Protein AF-A0A558RAF8-F1 (afdb_monomer_lite)

Radius of gyration: 22.04 Å; chains: 1; bounding box: 31×46×66 Å

Structure (mmCIF, N/CA/C/O backbone):
data_AF-A0A558RAF8-F1
#
_entry.id   AF-A0A558RAF8-F1
#
loop_
_atom_site.group_PDB
_atom_site.id
_atom_site.type_symbol
_atom_site.label_atom_id
_atom_site.label_alt_id
_atom_site.label_comp_id
_atom_site.label_asym_id
_atom_site.label_entity_id
_atom_site.label_seq_id
_atom_site.pdbx_PDB_ins_code
_atom_site.Cartn_x
_atom_site.Cartn_y
_atom_site.Cartn_z
_atom_site.occupancy
_atom_site.B_iso_or_equiv
_atom_site.auth_seq_id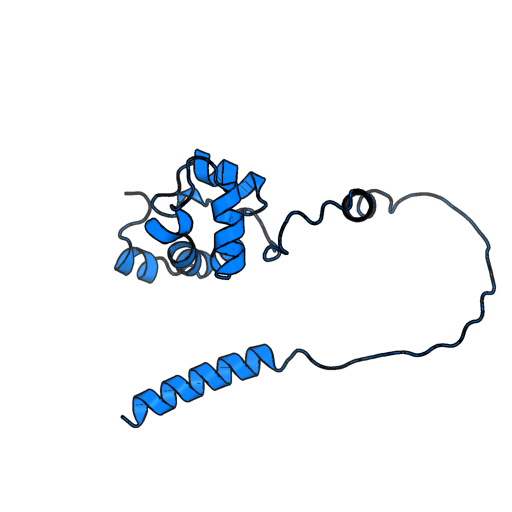
_atom_site.auth_comp_id
_atom_site.auth_asym_id
_atom_site.auth_atom_id
_atom_site.pdbx_PDB_model_num
ATOM 1 N N . MET A 1 1 ? -2.723 -32.575 18.138 1.00 54.88 1 MET A N 1
ATOM 2 C CA . MET A 1 1 ? -2.069 -32.750 16.819 1.00 54.88 1 MET A CA 1
ATOM 3 C C . MET A 1 1 ? -3.058 -33.029 15.685 1.00 54.88 1 MET A C 1
ATOM 5 O O . MET A 1 1 ? -2.920 -32.388 14.656 1.00 54.88 1 MET A O 1
ATOM 9 N N . LEU A 1 2 ? -4.084 -33.879 15.856 1.00 47.69 2 LEU A N 1
ATOM 10 C CA . LEU A 1 2 ? -5.055 -34.212 14.790 1.00 47.69 2 LEU A CA 1
ATOM 11 C C . LEU A 1 2 ? -5.873 -33.005 14.250 1.00 47.69 2 LEU A C 1
ATOM 13 O O . LEU A 1 2 ? -6.120 -32.919 13.053 1.00 47.69 2 LEU A O 1
ATOM 17 N N . LEU A 1 3 ? -6.228 -32.035 15.109 1.00 46.44 3 LEU A N 1
ATOM 18 C CA . LEU A 1 3 ? -6.992 -30.824 14.740 1.00 46.44 3 LEU A CA 1
ATOM 19 C C . LEU A 1 3 ? -6.201 -29.856 13.834 1.00 46.44 3 LEU A C 1
ATOM 21 O O . LEU A 1 3 ? -6.763 -29.258 12.923 1.00 46.44 3 LEU A O 1
ATOM 25 N N . ILE A 1 4 ? -4.890 -29.724 14.065 1.00 56.44 4 ILE A N 1
ATOM 26 C CA . ILE A 1 4 ? -4.015 -28.811 13.309 1.00 56.44 4 ILE A CA 1
ATOM 27 C C . ILE A 1 4 ? -3.824 -29.339 11.885 1.00 56.44 4 ILE A C 1
ATOM 29 O O . ILE A 1 4 ? -3.918 -28.567 10.938 1.00 56.44 4 ILE A O 1
ATOM 33 N N . VAL A 1 5 ? -3.668 -30.660 11.732 1.00 59.06 5 VAL A N 1
ATOM 34 C CA . VAL A 1 5 ? -3.577 -31.313 10.418 1.00 59.06 5 VAL A CA 1
ATOM 35 C C . VAL A 1 5 ? -4.871 -31.121 9.623 1.00 59.06 5 VAL A C 1
ATOM 37 O O . VAL A 1 5 ? -4.808 -30.840 8.431 1.00 59.06 5 VAL A O 1
ATOM 40 N N . PHE A 1 6 ? -6.038 -31.190 10.275 1.00 56.28 6 PHE A N 1
ATOM 41 C CA . PHE A 1 6 ? -7.332 -30.978 9.620 1.00 56.28 6 PHE A CA 1
ATOM 42 C C . PHE A 1 6 ? -7.514 -29.531 9.144 1.00 56.28 6 PHE A C 1
ATOM 44 O O . PHE A 1 6 ? -7.927 -29.311 8.012 1.00 56.28 6 PHE A O 1
ATOM 51 N N . ILE A 1 7 ? -7.131 -28.542 9.959 1.00 64.88 7 ILE A N 1
ATOM 52 C CA . ILE A 1 7 ? -7.184 -27.122 9.575 1.00 64.88 7 ILE A CA 1
ATOM 53 C C . ILE A 1 7 ? -6.235 -26.847 8.406 1.00 64.88 7 ILE A C 1
ATOM 55 O O . ILE A 1 7 ? -6.633 -26.202 7.439 1.00 64.88 7 ILE A O 1
ATOM 59 N N . THR A 1 8 ? -5.017 -27.396 8.429 1.00 68.06 8 THR A N 1
ATOM 60 C CA . THR A 1 8 ? -4.093 -27.269 7.292 1.00 68.06 8 THR A CA 1
ATOM 61 C C . THR A 1 8 ? -4.623 -27.958 6.036 1.00 68.06 8 THR A C 1
ATOM 63 O O . THR A 1 8 ? -4.449 -27.429 4.944 1.00 68.06 8 THR A O 1
ATOM 66 N N . LEU A 1 9 ? -5.327 -29.088 6.175 1.00 62.28 9 LEU A N 1
ATOM 67 C CA . LEU A 1 9 ? -5.937 -29.800 5.050 1.00 62.28 9 LEU A CA 1
ATOM 68 C C . LEU A 1 9 ? -7.120 -29.030 4.460 1.00 62.28 9 LEU A C 1
ATOM 70 O O . LEU A 1 9 ? -7.247 -28.968 3.245 1.00 62.28 9 LEU A O 1
ATOM 74 N N . VAL A 1 10 ? -7.955 -28.409 5.295 1.00 67.06 10 VAL A N 1
ATOM 75 C CA . VAL A 1 10 ? -9.104 -27.602 4.851 1.00 67.06 10 VAL A CA 1
ATOM 76 C C . VAL A 1 10 ? -8.636 -26.313 4.176 1.00 67.06 10 VAL A C 1
ATOM 78 O O . VAL A 1 10 ? -9.168 -25.948 3.132 1.00 67.06 10 VAL A O 1
ATOM 81 N N . VAL A 1 11 ? -7.600 -25.660 4.711 1.00 64.00 11 VAL A N 1
ATOM 82 C CA . VAL A 1 11 ? -6.997 -24.468 4.095 1.00 64.00 11 VAL A CA 1
ATOM 83 C C . VAL A 1 11 ? -6.301 -24.826 2.780 1.00 64.00 11 VAL A C 1
ATOM 85 O O . VAL A 1 11 ? -6.508 -24.138 1.786 1.00 64.00 11 VAL A O 1
ATOM 88 N N . ALA A 1 12 ? -5.559 -25.936 2.723 1.00 60.81 12 ALA A N 1
ATOM 89 C CA . ALA A 1 12 ? -4.941 -26.417 1.488 1.00 60.81 12 ALA A CA 1
ATOM 90 C C . ALA A 1 12 ? -5.980 -26.874 0.450 1.00 60.81 12 ALA A C 1
ATOM 92 O O . ALA A 1 12 ? -5.798 -26.629 -0.738 1.00 60.81 12 ALA A O 1
ATOM 93 N N . ALA A 1 13 ? -7.089 -27.485 0.878 1.00 58.09 13 ALA A N 1
ATOM 94 C CA . ALA A 1 13 ? -8.188 -27.886 0.003 1.00 58.09 13 ALA A CA 1
ATOM 95 C C . ALA A 1 13 ? -8.975 -26.679 -0.526 1.00 58.09 13 ALA A C 1
ATOM 97 O O . ALA A 1 13 ? -9.344 -26.681 -1.695 1.00 58.09 13 ALA A O 1
ATOM 98 N N . ALA A 1 14 ? -9.179 -25.630 0.278 1.00 57.00 14 ALA A N 1
ATOM 99 C CA . ALA A 1 14 ? -9.757 -24.364 -0.176 1.00 57.00 14 ALA A CA 1
ATOM 100 C C . ALA A 1 14 ? -8.816 -23.629 -1.146 1.00 57.00 14 ALA A C 1
ATOM 102 O O . ALA A 1 14 ? -9.267 -23.104 -2.162 1.00 57.00 14 ALA A O 1
ATOM 103 N N . PHE A 1 15 ? -7.506 -23.665 -0.886 1.00 64.81 15 PHE A N 1
ATOM 104 C CA . PHE A 1 15 ? -6.477 -23.113 -1.769 1.00 64.81 15 PHE A CA 1
ATOM 105 C C . PHE A 1 15 ? -6.416 -23.873 -3.106 1.00 64.81 15 PHE A C 1
ATOM 107 O O . PHE A 1 15 ? -6.434 -23.257 -4.167 1.00 64.81 15 PHE A O 1
ATOM 114 N N . LEU A 1 16 ? -6.471 -25.210 -3.080 1.00 66.88 16 LEU A N 1
ATOM 115 C CA . LEU A 1 16 ? -6.558 -26.055 -4.277 1.00 66.88 16 LEU A CA 1
ATOM 116 C C . LEU A 1 16 ? -7.898 -25.922 -5.010 1.00 66.88 16 LEU A C 1
ATOM 118 O O . LEU A 1 16 ? -7.918 -25.999 -6.231 1.00 66.88 16 LEU A O 1
ATOM 122 N N . PHE A 1 17 ? -9.016 -25.718 -4.312 1.00 67.44 17 PHE A N 1
ATOM 123 C CA . PHE A 1 17 ? -10.336 -25.562 -4.934 1.00 67.44 17 PHE A CA 1
ATOM 124 C C . PHE A 1 17 ? -10.495 -24.197 -5.619 1.00 67.44 17 PHE A C 1
ATOM 126 O O . PHE A 1 17 ? -11.136 -24.111 -6.664 1.00 67.44 17 PHE A O 1
ATOM 133 N N . LEU A 1 18 ? -9.855 -23.151 -5.086 1.00 65.81 18 LEU A N 1
ATOM 134 C CA . LEU A 1 18 ? -9.798 -21.833 -5.722 1.00 65.81 18 LEU A CA 1
ATOM 135 C C . LEU A 1 18 ? -8.779 -21.778 -6.878 1.00 65.81 18 LEU A C 1
ATOM 137 O O . LEU A 1 18 ? -9.015 -21.055 -7.842 1.00 65.81 18 LEU A O 1
ATOM 141 N N . PHE A 1 19 ? -7.712 -22.589 -6.843 1.00 59.88 19 PHE A N 1
ATOM 142 C CA . PHE A 1 19 ? -6.744 -22.707 -7.947 1.00 59.88 19 PHE A CA 1
ATOM 143 C C . PHE A 1 19 ? -7.150 -23.700 -9.051 1.00 59.88 19 PHE A C 1
ATOM 145 O O . PHE A 1 19 ? -6.790 -23.496 -10.206 1.00 59.88 19 PHE A O 1
ATOM 152 N N . ARG A 1 20 ? -7.937 -24.747 -8.760 1.00 62.50 20 ARG A N 1
ATOM 153 C CA . ARG A 1 20 ? -8.312 -25.785 -9.747 1.00 62.50 20 ARG A CA 1
ATOM 154 C C . ARG A 1 20 ? -9.427 -25.377 -10.725 1.00 62.50 20 ARG A C 1
ATOM 156 O O . ARG A 1 20 ? -9.842 -26.191 -11.542 1.00 62.50 20 ARG A O 1
ATOM 163 N N . ARG A 1 21 ? -9.920 -24.133 -10.684 1.00 56.38 21 ARG A N 1
ATOM 164 C CA . ARG A 1 21 ? -10.889 -23.621 -11.677 1.00 56.38 21 ARG A CA 1
ATOM 165 C C . ARG A 1 21 ? -10.240 -22.894 -12.861 1.00 56.38 21 ARG A C 1
ATOM 167 O O . ARG A 1 21 ? -10.939 -22.271 -13.653 1.00 56.38 21 ARG A O 1
ATOM 174 N N . ARG A 1 22 ? -8.924 -22.976 -13.026 1.00 62.31 22 ARG A N 1
ATOM 175 C CA . ARG A 1 22 ? -8.292 -22.677 -14.311 1.00 62.31 22 ARG A CA 1
ATOM 176 C C . ARG A 1 22 ? -7.732 -23.977 -14.835 1.00 62.31 22 ARG A C 1
ATOM 178 O O . ARG A 1 22 ? -6.724 -24.413 -14.317 1.00 62.31 22 ARG A O 1
ATOM 185 N N . ASP A 1 23 ? -8.485 -24.611 -15.730 1.00 64.88 23 ASP A N 1
ATOM 186 C CA . ASP A 1 23 ? -7.984 -25.277 -16.935 1.00 64.88 23 ASP A CA 1
ATOM 187 C C . ASP A 1 23 ? -9.179 -25.813 -17.736 1.00 64.88 23 ASP A C 1
ATOM 189 O O . ASP A 1 23 ? -9.906 -26.682 -17.257 1.00 64.88 23 ASP A O 1
ATOM 193 N N . THR A 1 24 ? -9.368 -25.277 -18.948 1.00 49.28 24 THR A N 1
ATOM 194 C CA . THR A 1 24 ? -9.714 -25.953 -20.223 1.00 49.28 24 THR A CA 1
ATOM 195 C C . THR A 1 24 ? -10.704 -25.191 -21.110 1.00 49.28 24 THR A C 1
ATOM 197 O O . THR A 1 24 ? -11.835 -24.899 -20.729 1.00 49.28 24 THR A O 1
ATOM 200 N N . GLY A 1 25 ? -10.252 -24.967 -22.349 1.00 37.12 25 GLY A N 1
ATOM 201 C CA . GLY A 1 25 ? -11.064 -24.722 -23.542 1.00 37.12 25 GLY A CA 1
ATOM 202 C C . GLY A 1 25 ? -10.651 -23.442 -24.276 1.00 37.12 25 GLY A C 1
ATOM 203 O O . GLY A 1 25 ? -10.782 -22.365 -23.719 1.00 37.12 25 GLY A O 1
ATOM 204 N N . SER A 1 26 ? -10.144 -23.438 -25.505 1.00 40.75 26 SER A N 1
ATOM 205 C CA . SER A 1 26 ? -9.825 -24.511 -26.444 1.00 40.75 26 SER A CA 1
ATOM 206 C C . SER A 1 26 ? -8.817 -23.952 -27.445 1.00 40.75 26 SER A C 1
ATOM 208 O O . SER A 1 26 ? -9.032 -22.882 -28.012 1.00 40.75 26 SER A O 1
ATOM 210 N N . THR A 1 27 ? -7.759 -24.705 -27.729 1.00 51.69 27 THR A N 1
ATOM 211 C CA . THR A 1 27 ? -7.091 -24.627 -29.028 1.00 51.69 27 THR A CA 1
ATOM 212 C C . THR A 1 27 ? -8.151 -24.887 -30.096 1.00 51.69 27 THR A C 1
ATOM 214 O O . THR A 1 27 ? -8.760 -25.954 -30.108 1.00 51.69 27 THR A O 1
ATOM 217 N N . THR A 1 28 ? -8.404 -23.915 -30.966 1.00 46.78 28 THR A N 1
ATOM 218 C CA . THR A 1 28 ? -9.041 -24.180 -32.257 1.00 46.78 28 THR A CA 1
ATOM 219 C C . THR A 1 28 ? -7.989 -23.938 -33.318 1.00 46.78 28 THR A C 1
ATOM 221 O O . THR A 1 28 ? -7.659 -22.808 -33.660 1.00 46.78 28 THR A O 1
ATOM 224 N N . ASP A 1 29 ? -7.424 -25.047 -33.782 1.00 48.66 29 ASP A N 1
ATOM 225 C CA . ASP A 1 29 ? -6.903 -25.158 -35.133 1.00 48.66 29 ASP A CA 1
ATOM 226 C C . ASP A 1 29 ? -8.020 -24.716 -36.090 1.00 48.66 29 ASP A C 1
ATOM 228 O O . ASP A 1 29 ? -9.121 -25.273 -36.065 1.00 48.66 29 ASP A O 1
ATOM 232 N N . THR A 1 30 ? -7.783 -23.707 -36.922 1.00 53.69 30 THR A N 1
ATOM 233 C CA . THR A 1 30 ? -8.543 -23.522 -38.162 1.00 53.69 30 THR A CA 1
ATOM 234 C C . THR A 1 30 ? -7.602 -22.964 -39.223 1.00 53.69 30 THR A C 1
ATOM 236 O O . THR A 1 30 ? -7.235 -21.793 -39.237 1.00 53.69 30 THR A O 1
ATOM 239 N N . THR A 1 31 ? -7.184 -23.895 -40.077 1.00 57.88 31 THR A N 1
ATOM 240 C CA . THR A 1 31 ? -6.712 -23.781 -41.460 1.00 57.88 31 THR A CA 1
ATOM 241 C C . THR A 1 31 ? -7.210 -22.523 -42.198 1.00 57.88 31 THR A C 1
ATOM 243 O O . THR A 1 31 ? -8.363 -22.129 -42.025 1.00 57.88 31 THR A O 1
ATOM 246 N N . PRO A 1 32 ? -6.368 -21.899 -43.046 1.00 62.69 32 PRO A N 1
ATOM 247 C CA . PRO A 1 32 ? -6.630 -20.579 -43.600 1.00 62.69 32 PRO A CA 1
ATOM 248 C C . PRO A 1 32 ? -7.699 -20.636 -44.687 1.00 62.69 32 PRO A C 1
ATOM 250 O O . PRO A 1 32 ? -7.667 -21.524 -45.534 1.00 62.69 32 PRO A O 1
ATOM 253 N N . LEU A 1 33 ? -8.560 -19.621 -44.737 1.00 43.03 33 LEU A N 1
ATOM 254 C CA . LEU A 1 33 ? -9.062 -19.090 -45.999 1.00 43.03 33 LEU A CA 1
ATOM 255 C C . LEU A 1 33 ? -9.442 -17.622 -45.790 1.00 43.03 33 LEU A C 1
ATOM 257 O O . LEU A 1 33 ? -10.408 -17.299 -45.104 1.00 43.03 33 LEU A O 1
ATOM 261 N N . GLY A 1 34 ? -8.620 -16.737 -46.349 1.00 46.88 34 GLY A N 1
ATOM 262 C CA . GLY A 1 34 ? -8.984 -15.347 -46.555 1.00 46.88 34 GLY A CA 1
ATOM 263 C C . GLY A 1 34 ? -9.887 -15.240 -47.778 1.00 46.88 34 GLY A C 1
ATOM 264 O O . GLY A 1 34 ? -9.478 -15.589 -48.882 1.00 46.88 34 GLY A O 1
ATOM 265 N N . SER A 1 35 ? -11.103 -14.771 -47.544 1.00 52.81 35 SER A N 1
ATOM 266 C CA . SER A 1 35 ? -12.038 -14.114 -48.461 1.00 52.81 35 SER A CA 1
ATOM 267 C C . SER A 1 35 ? -13.066 -13.503 -47.484 1.00 52.81 35 SER A C 1
ATOM 269 O O . SER A 1 35 ? -13.512 -14.183 -46.568 1.00 52.81 35 SER A O 1
ATOM 271 N N . ASP A 1 36 ? -13.361 -12.212 -47.423 1.00 40.69 36 ASP A N 1
ATOM 272 C CA . ASP A 1 36 ? -13.290 -11.153 -48.408 1.00 40.69 36 ASP A CA 1
ATOM 273 C C . ASP A 1 36 ? -13.098 -9.818 -47.675 1.00 40.69 36 ASP A C 1
ATOM 275 O O . ASP A 1 36 ? -13.620 -9.596 -46.581 1.00 40.69 36 ASP A O 1
ATOM 279 N N . ALA A 1 37 ? -12.313 -8.934 -48.282 1.00 54.34 37 ALA A N 1
ATOM 280 C CA . ALA A 1 37 ? -12.236 -7.536 -47.909 1.00 54.34 37 ALA A CA 1
ATOM 281 C C . ALA A 1 37 ? -13.352 -6.780 -48.630 1.00 54.34 37 ALA A C 1
ATOM 283 O O . ALA A 1 37 ? -13.391 -6.830 -49.851 1.00 54.34 37 ALA A O 1
ATOM 284 N N . GLU A 1 38 ? -14.201 -6.084 -47.874 1.00 40.59 38 GLU A N 1
ATOM 285 C CA . GLU A 1 38 ? -15.064 -4.947 -48.250 1.00 40.59 38 GLU A CA 1
ATOM 286 C C . GLU A 1 38 ? -15.911 -4.661 -46.992 1.00 40.59 38 GLU A C 1
ATOM 288 O O . GLU A 1 38 ? -16.526 -5.567 -46.451 1.00 40.59 38 GLU A O 1
ATOM 293 N N . GLY A 1 39 ? -15.960 -3.500 -46.345 1.00 41.38 39 GLY A N 1
ATOM 294 C CA . GLY A 1 39 ? -15.776 -2.116 -46.749 1.00 41.38 39 GLY A CA 1
ATOM 295 C C . GLY A 1 39 ? -16.924 -1.324 -46.097 1.00 41.38 39 GLY A C 1
ATOM 296 O O . GLY A 1 39 ? -18.058 -1.783 -46.136 1.00 41.38 39 GLY A O 1
ATOM 297 N N . HIS A 1 40 ? -16.625 -0.126 -45.567 1.00 36.84 40 HIS A N 1
ATOM 298 C CA . HIS A 1 40 ? -17.539 0.866 -44.944 1.00 36.84 40 HIS A CA 1
ATOM 299 C C . HIS A 1 40 ? -17.787 0.636 -43.439 1.00 36.84 40 HIS A C 1
ATOM 301 O O . HIS A 1 40 ? -18.155 -0.447 -43.022 1.00 36.84 40 HIS A O 1
ATOM 307 N N . GLY A 1 41 ? -17.605 1.588 -42.526 1.00 36.84 41 GLY A N 1
ATOM 308 C CA . GLY A 1 41 ? -17.479 3.038 -42.629 1.00 36.84 41 GLY A CA 1
ATOM 309 C C . GLY A 1 41 ? -18.400 3.665 -41.576 1.00 36.84 41 GLY A C 1
ATOM 310 O O . GLY A 1 41 ? -19.561 3.285 -41.502 1.00 36.84 41 GLY A O 1
ATOM 311 N N . ALA A 1 42 ? -17.876 4.642 -40.829 1.00 38.00 42 ALA A N 1
ATOM 312 C CA . ALA A 1 42 ? -18.577 5.539 -39.897 1.00 38.00 42 ALA A CA 1
ATOM 313 C C . ALA A 1 42 ? -18.959 4.947 -38.518 1.00 38.00 42 ALA A C 1
ATOM 315 O O . ALA A 1 42 ? -19.891 4.171 -38.376 1.00 38.00 42 ALA A O 1
ATOM 316 N N . VAL A 1 43 ? -18.090 5.143 -37.519 1.00 51.16 43 VAL A N 1
ATOM 317 C CA . VAL A 1 43 ? -18.110 6.224 -36.497 1.00 51.16 43 VAL A CA 1
ATOM 318 C C . VAL A 1 43 ? -19.177 5.994 -35.424 1.00 51.16 43 VAL A C 1
ATOM 320 O O . VAL A 1 43 ? -20.334 6.298 -35.643 1.00 51.16 43 VAL A O 1
ATOM 323 N N . ASP A 1 44 ? -18.752 5.408 -34.296 1.00 49.88 44 ASP A N 1
ATOM 324 C CA . ASP A 1 44 ? -19.336 5.610 -32.946 1.00 49.88 44 ASP A CA 1
ATOM 325 C C . ASP A 1 44 ? -18.670 4.734 -31.857 1.00 49.88 44 ASP A C 1
ATOM 327 O O . ASP A 1 44 ? -18.944 4.885 -30.672 1.00 49.88 44 ASP A O 1
ATOM 331 N N . GLY A 1 45 ? -17.719 3.861 -32.214 1.00 48.81 45 GLY A N 1
ATOM 332 C CA . GLY A 1 45 ? -16.970 3.021 -31.259 1.00 48.81 45 GLY A CA 1
ATOM 333 C C . GLY A 1 45 ? -15.560 3.511 -30.899 1.00 48.81 45 GLY A C 1
ATOM 334 O O . GLY A 1 45 ? -14.765 2.744 -30.368 1.00 48.81 45 GLY A O 1
ATOM 335 N N . ALA A 1 46 ? -15.203 4.753 -31.229 1.00 46.62 46 ALA A N 1
ATOM 336 C CA . ALA A 1 46 ? -13.814 5.221 -31.231 1.00 46.62 46 ALA A CA 1
ATOM 337 C C . ALA A 1 46 ? -13.393 5.982 -29.962 1.00 46.62 46 ALA A C 1
ATOM 339 O O . ALA A 1 46 ? -12.530 6.838 -30.050 1.00 46.62 46 ALA A O 1
ATOM 340 N N . ALA A 1 47 ? -13.992 5.715 -28.799 1.00 47.44 47 ALA A N 1
ATOM 341 C CA . ALA A 1 47 ? -13.508 6.275 -27.528 1.00 47.44 47 ALA A CA 1
ATOM 342 C C . ALA A 1 47 ? -12.925 5.194 -26.607 1.00 47.44 47 ALA A C 1
ATOM 344 O O . ALA A 1 47 ? -11.842 5.376 -26.069 1.00 47.44 47 ALA A O 1
ATOM 345 N N . ALA A 1 48 ? -13.581 4.035 -26.495 1.00 48.78 48 ALA A N 1
ATOM 346 C CA . ALA A 1 48 ? -13.123 2.958 -25.613 1.00 48.78 48 ALA A CA 1
ATOM 347 C C . ALA A 1 48 ? -11.945 2.149 -26.188 1.00 48.78 48 ALA A C 1
ATOM 349 O O . ALA A 1 48 ? -11.146 1.610 -25.436 1.00 48.78 48 ALA A O 1
ATOM 350 N N . ALA A 1 49 ? -11.806 2.084 -27.516 1.00 49.72 49 ALA A N 1
ATOM 351 C CA . ALA A 1 49 ? -10.733 1.321 -28.158 1.00 49.72 49 ALA A CA 1
ATOM 352 C C . ALA A 1 49 ? -9.403 2.089 -28.263 1.00 49.72 49 ALA A C 1
ATOM 354 O O . ALA A 1 49 ? -8.391 1.499 -28.628 1.00 49.72 49 ALA A O 1
ATOM 355 N N . ILE A 1 50 ? -9.380 3.400 -27.981 1.00 49.81 50 ILE A N 1
ATOM 356 C CA . ILE A 1 50 ? -8.135 4.174 -28.081 1.00 49.81 50 ILE A CA 1
ATOM 357 C C . ILE A 1 50 ? -7.267 3.992 -26.831 1.00 49.81 50 ILE A C 1
ATOM 359 O O . ILE A 1 50 ? -6.049 3.984 -26.963 1.00 49.81 50 ILE A O 1
ATOM 363 N N . GLU A 1 51 ? -7.855 3.804 -25.643 1.00 50.56 51 GLU A N 1
ATOM 364 C CA . GLU A 1 51 ? -7.064 3.505 -24.436 1.00 50.56 51 GLU A CA 1
ATOM 365 C C . GLU A 1 51 ? -6.334 2.161 -24.567 1.00 50.56 51 GLU A C 1
ATOM 367 O O . GLU A 1 51 ? -5.133 2.101 -24.322 1.00 50.56 51 GLU A O 1
ATOM 372 N N . ASP A 1 52 ? -7.010 1.129 -25.079 1.00 50.97 52 ASP A N 1
ATOM 373 C CA . ASP A 1 52 ? -6.433 -0.214 -25.251 1.00 50.97 52 ASP A CA 1
ATOM 374 C C . ASP A 1 52 ? -5.301 -0.243 -26.303 1.00 50.97 52 ASP A C 1
ATOM 376 O O . ASP A 1 52 ? -4.269 -0.893 -26.141 1.00 50.97 52 ASP A O 1
ATOM 380 N N . VAL A 1 53 ? -5.434 0.545 -27.377 1.00 50.78 53 VAL A N 1
ATOM 381 C CA . VAL A 1 53 ? -4.402 0.629 -28.427 1.00 50.78 53 VAL A CA 1
ATOM 382 C C . VAL A 1 53 ? -3.205 1.488 -28.000 1.00 50.78 53 VAL A C 1
ATOM 384 O O . VAL A 1 53 ? -2.083 1.237 -28.448 1.00 50.78 53 VAL A O 1
ATOM 387 N N . VAL A 1 54 ? -3.402 2.482 -27.128 1.00 52.09 54 VAL A N 1
ATOM 388 C CA . VAL A 1 54 ? -2.293 3.288 -26.588 1.00 52.09 54 VAL A CA 1
ATOM 389 C C . VAL A 1 54 ? -1.423 2.459 -25.639 1.00 52.09 54 VAL A C 1
ATOM 391 O O . VAL A 1 54 ? -0.197 2.576 -25.712 1.00 52.09 54 VAL A O 1
ATOM 394 N N . ASP A 1 55 ? -2.021 1.564 -24.849 1.00 48.22 55 ASP A N 1
ATOM 395 C CA . ASP A 1 55 ? -1.281 0.593 -24.028 1.00 48.22 55 ASP A CA 1
ATOM 396 C C . ASP A 1 55 ? -0.483 -0.392 -24.900 1.00 48.22 55 ASP A C 1
ATOM 398 O O . ASP A 1 55 ? 0.691 -0.667 -24.642 1.00 48.22 55 ASP A O 1
ATOM 402 N N . GLN A 1 56 ? -1.068 -0.840 -26.015 1.00 49.72 56 GLN A N 1
ATOM 403 C CA . GLN A 1 56 ? -0.429 -1.783 -26.936 1.00 49.72 56 GLN A CA 1
ATOM 404 C C . GLN A 1 56 ? 0.754 -1.184 -27.725 1.00 49.72 56 GLN A C 1
ATOM 406 O O . GLN A 1 56 ? 1.668 -1.925 -28.101 1.00 49.72 56 GLN A O 1
ATOM 411 N N . PHE A 1 57 ? 0.755 0.125 -28.016 1.00 41.22 57 PHE A N 1
ATOM 412 C CA . PHE A 1 57 ? 1.746 0.739 -28.916 1.00 41.22 57 PHE A CA 1
ATOM 413 C C . PHE A 1 57 ? 2.966 1.344 -28.207 1.00 41.22 57 PHE A C 1
ATOM 415 O O . PHE A 1 57 ? 3.989 1.563 -28.857 1.00 41.22 57 PHE A O 1
ATOM 422 N N . LEU A 1 58 ? 2.913 1.589 -26.892 1.00 46.06 58 LEU A N 1
ATOM 423 C CA . LEU A 1 58 ? 4.083 2.108 -26.178 1.00 46.06 58 LEU A CA 1
ATOM 424 C C . LEU A 1 58 ? 5.041 1.040 -25.664 1.00 46.06 58 LEU A C 1
ATOM 426 O O . LEU A 1 58 ? 6.160 1.421 -25.353 1.00 46.06 58 LEU A O 1
ATOM 430 N N . GLY A 1 59 ? 4.701 -0.256 -25.649 1.00 43.28 59 GLY A N 1
ATOM 431 C CA . GLY A 1 59 ? 5.694 -1.337 -25.488 1.00 43.28 59 GLY A CA 1
ATOM 432 C C . GLY A 1 59 ? 6.676 -1.145 -24.322 1.00 43.28 59 GLY A C 1
ATOM 433 O O . GLY A 1 59 ? 7.825 -1.582 -24.383 1.00 43.28 59 GLY A O 1
ATOM 434 N N . VAL A 1 60 ? 6.238 -0.445 -23.275 1.00 40.88 60 VAL A N 1
ATOM 435 C CA . VAL A 1 60 ? 6.953 -0.271 -22.019 1.00 40.88 60 VAL A CA 1
ATOM 436 C C . VAL A 1 60 ? 6.183 -1.103 -21.000 1.00 40.88 60 VAL A C 1
ATOM 438 O O . VAL A 1 60 ? 5.533 -0.573 -20.104 1.00 40.88 60 VAL A O 1
ATOM 441 N N . ASP A 1 61 ? 6.283 -2.427 -21.125 1.00 48.19 61 ASP A N 1
ATOM 442 C CA . ASP A 1 61 ? 5.960 -3.384 -20.058 1.00 48.19 61 ASP A CA 1
ATOM 443 C C . ASP A 1 61 ? 6.969 -3.221 -18.901 1.00 48.19 61 ASP A C 1
ATOM 445 O O . ASP A 1 61 ? 7.745 -4.113 -18.568 1.00 48.19 61 ASP A O 1
ATOM 449 N N . SER A 1 62 ? 7.043 -2.022 -18.317 1.00 47.78 62 SER A N 1
ATOM 450 C CA . SER A 1 62 ? 7.859 -1.741 -17.129 1.00 47.78 62 SER A CA 1
ATOM 451 C C . SER A 1 62 ? 7.084 -1.929 -15.834 1.00 47.78 62 SER A C 1
ATOM 453 O O . SER A 1 62 ? 7.684 -1.877 -14.761 1.00 47.78 62 SER A O 1
ATOM 455 N N . HIS A 1 63 ? 5.769 -2.141 -15.911 1.00 49.50 63 HIS A N 1
ATOM 456 C CA . HIS A 1 63 ? 4.961 -2.420 -14.737 1.00 49.50 63 HIS A CA 1
ATOM 457 C C . HIS A 1 63 ? 4.738 -3.931 -14.660 1.00 49.50 63 HIS A C 1
ATOM 459 O O . HIS A 1 63 ? 4.135 -4.493 -15.574 1.00 49.50 63 HIS A O 1
ATOM 465 N N . PRO A 1 64 ? 5.232 -4.622 -13.612 1.00 54.91 64 PRO A N 1
ATOM 466 C CA . PRO A 1 64 ? 4.800 -5.994 -13.369 1.00 54.91 64 PRO A CA 1
ATOM 467 C C . PRO A 1 64 ? 3.275 -5.983 -13.332 1.00 54.91 64 PRO A C 1
ATOM 469 O O . PRO A 1 64 ? 2.718 -5.042 -12.773 1.00 54.91 64 PRO A O 1
ATOM 472 N N . ALA A 1 65 ? 2.620 -6.983 -13.926 1.00 65.31 65 ALA A N 1
ATOM 473 C CA . ALA A 1 65 ? 1.162 -7.072 -13.956 1.00 65.31 65 ALA A CA 1
ATOM 474 C C . ALA A 1 65 ? 0.607 -6.866 -12.538 1.00 65.31 65 ALA A C 1
ATOM 476 O O . ALA A 1 65 ? 0.709 -7.752 -11.684 1.00 65.31 65 ALA A O 1
ATOM 477 N N . LEU A 1 66 ? 0.123 -5.656 -12.256 1.00 70.88 66 LEU A N 1
ATOM 478 C CA . LEU A 1 66 ? -0.445 -5.314 -10.965 1.00 70.88 66 LEU A CA 1
ATOM 479 C C . LEU A 1 66 ? -1.828 -5.953 -10.883 1.00 70.88 66 LEU A C 1
ATOM 481 O O . LEU A 1 66 ? -2.473 -6.157 -11.914 1.00 70.88 66 LEU A O 1
ATOM 485 N N . PRO A 1 67 ? -2.308 -6.272 -9.675 1.00 73.62 67 PRO A N 1
ATOM 486 C CA . PRO A 1 67 ? -3.671 -6.746 -9.519 1.00 73.62 67 PRO A CA 1
ATOM 487 C C . PRO A 1 67 ? -4.656 -5.737 -10.130 1.00 73.62 67 PRO A C 1
ATOM 489 O O . PRO A 1 67 ? -4.565 -4.533 -9.859 1.00 73.62 67 PRO A O 1
ATOM 492 N N . GLU A 1 68 ? -5.585 -6.227 -10.954 1.00 71.12 68 GLU A N 1
ATOM 493 C CA . GLU A 1 68 ? -6.596 -5.389 -11.602 1.00 71.12 68 GLU A CA 1
ATOM 494 C C . GLU A 1 68 ? -7.447 -4.646 -10.562 1.00 71.12 68 GLU A C 1
ATOM 496 O O . GLU A 1 68 ? -7.863 -5.207 -9.545 1.00 71.12 68 GLU A O 1
ATOM 501 N N . ALA A 1 69 ? -7.730 -3.369 -10.825 1.00 63.06 69 ALA A N 1
ATOM 502 C CA . ALA A 1 69 ? -8.627 -2.569 -10.002 1.00 63.06 69 ALA A CA 1
ATOM 503 C C . ALA A 1 69 ? -10.074 -2.722 -10.490 1.00 63.06 69 ALA A C 1
ATOM 505 O O . ALA A 1 69 ? -10.438 -2.203 -11.539 1.00 63.06 69 ALA A O 1
ATOM 506 N N . THR A 1 70 ? -10.943 -3.357 -9.702 1.00 60.59 70 THR A N 1
ATOM 507 C CA . THR A 1 70 ? -12.391 -3.390 -9.985 1.00 60.59 70 THR A CA 1
ATOM 508 C C . THR A 1 70 ? -13.174 -2.480 -9.030 1.00 60.59 70 THR A C 1
ATOM 510 O O . THR A 1 70 ? -13.742 -2.950 -8.048 1.00 60.59 70 THR A O 1
ATOM 513 N N . GLY A 1 71 ? -13.210 -1.166 -9.282 1.00 71.12 71 GLY A N 1
ATOM 514 C CA . GLY A 1 71 ? -14.055 -0.241 -8.508 1.00 71.12 71 GLY A CA 1
ATOM 515 C C . GLY A 1 71 ? -13.442 1.136 -8.225 1.00 71.12 71 GLY A C 1
ATOM 516 O O . GLY A 1 71 ? -12.378 1.455 -8.755 1.00 71.12 71 GLY A O 1
ATOM 517 N N . PRO A 1 72 ? -14.114 1.971 -7.404 1.00 82.69 72 PRO A N 1
ATOM 518 C CA . PRO A 1 72 ? -13.611 3.291 -7.027 1.00 82.69 72 PRO A CA 1
ATOM 519 C C . PRO A 1 72 ? -12.337 3.192 -6.174 1.00 82.69 72 PRO A C 1
ATOM 521 O O . PRO A 1 72 ? -12.120 2.202 -5.475 1.00 82.69 72 PRO A O 1
ATOM 524 N N . ALA A 1 73 ? -11.509 4.239 -6.222 1.00 89.94 73 ALA A N 1
ATOM 525 C CA . ALA A 1 73 ? -10.289 4.340 -5.424 1.00 89.94 73 ALA A CA 1
ATOM 526 C C . ALA A 1 73 ? -10.592 4.371 -3.917 1.00 89.94 73 ALA A C 1
ATOM 528 O O . ALA A 1 73 ? -11.529 5.040 -3.473 1.00 89.94 73 ALA A O 1
ATOM 529 N N . ASP A 1 74 ? -9.750 3.699 -3.134 1.00 92.31 74 ASP A N 1
ATOM 530 C CA . ASP A 1 74 ? -9.857 3.654 -1.679 1.00 92.31 74 ASP A CA 1
ATOM 531 C C . ASP A 1 74 ? -8.983 4.736 -1.019 1.00 92.31 74 ASP A C 1
ATOM 533 O O . ASP A 1 74 ? -7.947 5.146 -1.559 1.00 92.31 74 ASP A O 1
ATOM 537 N N . PRO A 1 75 ? -9.336 5.200 0.194 1.00 93.12 75 PRO A N 1
ATOM 538 C CA . PRO A 1 75 ? -8.502 6.136 0.935 1.00 93.12 75 PRO A CA 1
ATOM 539 C C . PRO A 1 75 ? -7.291 5.423 1.563 1.00 93.12 75 PRO A C 1
ATOM 541 O O . PRO A 1 75 ? -7.273 5.165 2.762 1.00 93.12 75 PRO A O 1
ATOM 544 N N . LEU A 1 76 ? -6.244 5.145 0.772 1.00 94.31 76 LEU A N 1
ATOM 545 C CA . LEU A 1 76 ? -5.033 4.436 1.231 1.00 94.31 76 LEU A CA 1
ATOM 546 C C . LEU A 1 76 ? -4.383 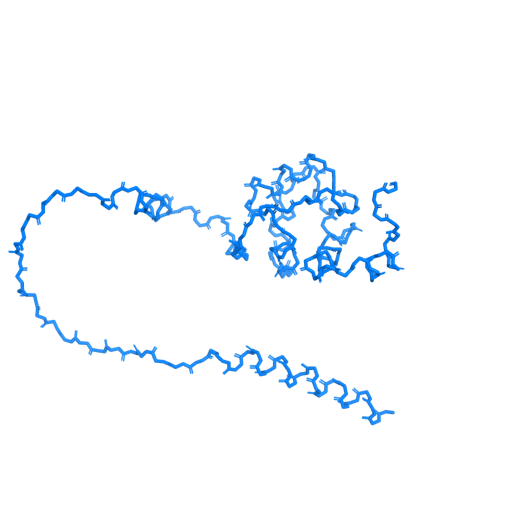5.047 2.489 1.00 94.31 76 LEU A C 1
ATOM 548 O O . LEU A 1 76 ? -3.715 4.336 3.234 1.00 94.31 76 LEU A O 1
ATOM 552 N N . THR A 1 77 ? -4.620 6.329 2.777 1.00 94.75 77 THR A N 1
ATOM 553 C CA . THR A 1 77 ? -4.228 7.007 4.026 1.00 94.75 77 THR A CA 1
ATOM 554 C C . THR A 1 77 ? -4.812 6.418 5.314 1.00 94.75 77 THR A C 1
ATOM 556 O O . THR A 1 77 ? -4.333 6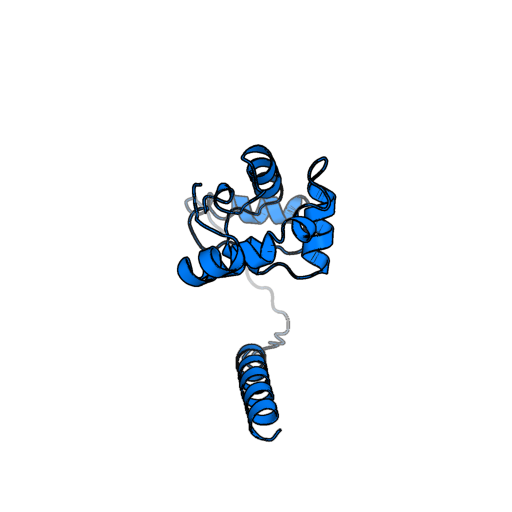.761 6.392 1.00 94.75 77 THR A O 1
ATOM 559 N N . GLN A 1 78 ? -5.810 5.530 5.248 1.00 93.81 78 GLN A N 1
ATOM 560 C CA . GLN A 1 78 ? -6.269 4.765 6.418 1.00 93.81 78 GLN A CA 1
ATOM 561 C C . GLN A 1 78 ? -5.232 3.732 6.889 1.00 93.81 78 GLN A C 1
ATOM 563 O O . GLN A 1 78 ? -5.259 3.305 8.043 1.00 93.81 78 GLN A O 1
ATOM 568 N N . ILE A 1 79 ? -4.295 3.341 6.020 1.00 94.69 79 ILE A N 1
ATOM 569 C CA . ILE A 1 79 ? -3.172 2.477 6.383 1.00 94.69 79 ILE A CA 1
ATOM 570 C C . ILE A 1 79 ? -2.187 3.281 7.234 1.00 94.69 79 ILE A C 1
ATOM 572 O O . ILE A 1 79 ? -1.668 4.325 6.833 1.00 94.69 79 ILE A O 1
ATOM 576 N N . LYS A 1 80 ? -1.878 2.777 8.428 1.00 91.31 80 LYS A N 1
ATOM 577 C CA . LYS A 1 80 ? -0.959 3.435 9.358 1.00 91.31 80 LYS A CA 1
ATOM 578 C C . LYS A 1 80 ? 0.445 3.476 8.766 1.00 91.31 80 LYS A C 1
ATOM 580 O O . LYS A 1 80 ? 0.967 2.471 8.289 1.00 91.31 80 LYS A O 1
ATOM 585 N N . GLY A 1 81 ? 1.063 4.654 8.834 1.00 91.06 81 GLY A N 1
ATOM 586 C CA . GLY A 1 81 ? 2.380 4.916 8.245 1.00 91.06 81 GLY A CA 1
ATOM 587 C C . GLY A 1 81 ? 2.340 5.297 6.759 1.00 91.06 81 GLY A C 1
ATOM 588 O O . GLY A 1 81 ? 3.357 5.752 6.233 1.00 91.06 81 GLY A O 1
ATOM 589 N N . LEU A 1 82 ? 1.181 5.195 6.099 1.00 94.06 82 LEU A N 1
ATOM 590 C CA . LEU A 1 82 ? 0.978 5.594 4.708 1.00 94.06 82 LEU A CA 1
ATOM 591 C C . LEU A 1 82 ? 0.385 7.012 4.658 1.00 94.06 82 LEU A C 1
ATOM 593 O O . LEU A 1 82 ? -0.816 7.229 4.769 1.00 94.06 82 LEU A O 1
ATOM 597 N N . GLY A 1 83 ? 1.255 8.015 4.524 1.00 92.56 83 GLY A N 1
ATOM 598 C CA . GLY A 1 83 ? 0.836 9.419 4.428 1.00 92.56 83 GLY A CA 1
ATOM 599 C C . GLY A 1 83 ? 0.369 9.832 3.020 1.00 92.56 83 GLY A C 1
ATOM 600 O O . GLY A 1 83 ? 0.644 9.123 2.051 1.00 92.56 83 GLY A O 1
ATOM 601 N N . PRO A 1 84 ? -0.221 11.035 2.852 1.00 94.25 84 PRO A N 1
ATOM 602 C CA . PRO A 1 84 ? -0.752 11.504 1.563 1.00 94.25 84 PRO A CA 1
ATOM 603 C C . PRO A 1 84 ? 0.264 11.481 0.411 1.00 94.25 84 PRO A C 1
ATOM 605 O O . PRO A 1 84 ? -0.083 11.187 -0.727 1.00 94.25 84 PRO A O 1
ATOM 608 N N . LYS A 1 85 ? 1.544 11.744 0.708 1.00 94.19 85 LYS A N 1
ATOM 609 C 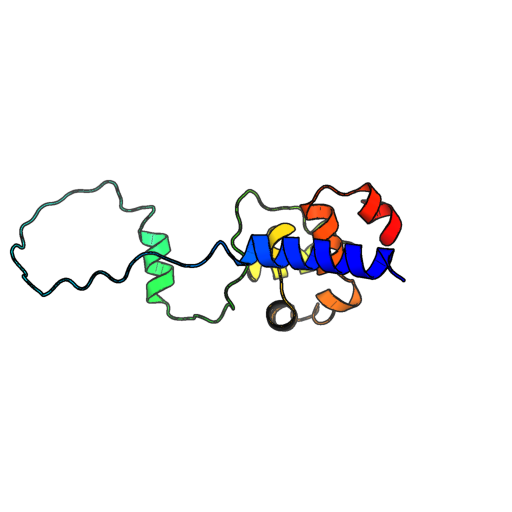CA . LYS A 1 85 ? 2.629 11.678 -0.285 1.00 94.19 85 LYS A CA 1
ATOM 610 C C . LYS A 1 85 ? 2.949 10.245 -0.722 1.00 94.19 85 LYS A C 1
ATOM 612 O O . LYS A 1 85 ? 3.228 10.024 -1.893 1.00 94.19 85 LYS A O 1
ATOM 617 N N . ALA A 1 86 ? 2.900 9.286 0.203 1.00 93.56 86 ALA A N 1
ATOM 618 C CA . ALA A 1 86 ? 3.094 7.876 -0.123 1.00 93.56 86 ALA A CA 1
ATOM 619 C C . ALA A 1 86 ? 1.907 7.338 -0.933 1.00 93.56 86 ALA A C 1
ATOM 621 O O . ALA A 1 86 ? 2.122 6.627 -1.907 1.00 93.56 86 ALA A O 1
ATOM 622 N N . GLN A 1 87 ? 0.677 7.748 -0.598 1.00 95.00 87 GLN A N 1
ATOM 623 C CA . GLN A 1 87 ? -0.505 7.439 -1.407 1.00 95.00 87 GLN A CA 1
ATOM 624 C C . GLN A 1 87 ? -0.377 8.003 -2.825 1.00 95.00 87 GLN A C 1
ATOM 626 O O . GLN A 1 87 ? -0.629 7.283 -3.780 1.00 95.00 87 GLN A O 1
ATOM 631 N N . ALA A 1 88 ? 0.044 9.261 -2.985 1.00 94.19 88 ALA A N 1
ATOM 632 C CA . ALA A 1 88 ? 0.253 9.843 -4.311 1.00 94.19 88 ALA A CA 1
ATOM 633 C C . ALA A 1 88 ? 1.295 9.062 -5.135 1.00 94.19 88 ALA A C 1
ATOM 635 O O . ALA A 1 88 ? 1.111 8.872 -6.337 1.00 94.19 88 ALA A O 1
ATOM 636 N N . GLN A 1 89 ? 2.352 8.565 -4.486 1.00 93.50 89 GLN A N 1
ATOM 637 C CA . GLN A 1 89 ? 3.350 7.727 -5.148 1.00 93.50 89 GLN A CA 1
ATOM 638 C C . GLN A 1 89 ? 2.767 6.374 -5.568 1.00 93.50 89 GLN A C 1
ATOM 640 O O . GLN A 1 89 ? 2.929 5.984 -6.717 1.00 93.50 89 GLN A O 1
ATOM 645 N N . LEU A 1 90 ? 2.038 5.691 -4.681 1.00 92.69 90 LEU A N 1
ATOM 646 C CA . LEU A 1 90 ? 1.360 4.428 -5.001 1.00 92.69 90 LEU A CA 1
ATOM 647 C C . LEU A 1 90 ? 0.346 4.593 -6.137 1.00 92.69 90 LEU A C 1
ATOM 649 O O . LEU A 1 90 ? 0.337 3.790 -7.062 1.00 92.69 90 LEU A O 1
ATOM 653 N N . ASN A 1 91 ? -0.424 5.680 -6.117 1.00 92.56 91 ASN A N 1
ATOM 654 C CA . ASN A 1 91 ? -1.339 6.043 -7.194 1.00 92.56 91 ASN A CA 1
ATOM 655 C C . ASN A 1 91 ? -0.602 6.231 -8.530 1.00 92.56 91 ASN A C 1
ATOM 657 O O . ASN A 1 91 ? -1.105 5.835 -9.570 1.00 92.56 91 ASN A O 1
ATOM 661 N N . THR A 1 92 ? 0.595 6.825 -8.515 1.00 91.44 92 THR A N 1
ATOM 662 C CA . THR A 1 92 ? 1.419 6.982 -9.730 1.00 91.44 92 THR A CA 1
ATOM 663 C C . THR A 1 92 ? 1.914 5.631 -10.251 1.00 91.44 92 THR A C 1
ATOM 665 O O . THR A 1 92 ? 2.078 5.460 -11.452 1.00 91.44 92 THR A O 1
ATOM 668 N N . LEU A 1 93 ? 2.108 4.663 -9.352 1.00 88.69 93 LEU A N 1
ATOM 669 C CA . LEU A 1 93 ? 2.429 3.274 -9.678 1.00 88.69 93 LEU A CA 1
ATOM 670 C C . LEU A 1 93 ? 1.177 2.440 -10.016 1.00 88.69 93 LEU A C 1
ATOM 672 O O . LEU A 1 93 ? 1.297 1.230 -10.138 1.00 88.69 93 LEU A O 1
ATOM 676 N N . GLY A 1 94 ? -0.016 3.037 -10.129 1.00 88.69 94 GLY A N 1
ATOM 677 C CA . GLY A 1 94 ? -1.259 2.334 -10.482 1.00 88.69 94 GLY A CA 1
ATOM 678 C C . GLY A 1 94 ? -1.962 1.603 -9.328 1.00 88.69 94 GLY A C 1
ATOM 679 O O . GLY A 1 94 ? -2.909 0.849 -9.557 1.00 88.69 94 GLY A O 1
ATOM 680 N N . ILE A 1 95 ? -1.531 1.813 -8.079 1.00 91.81 95 ILE A N 1
ATOM 681 C CA . ILE A 1 95 ? -2.173 1.245 -6.886 1.00 91.81 95 ILE A CA 1
ATOM 682 C C . ILE A 1 95 ? -3.084 2.296 -6.263 1.00 91.81 95 ILE A C 1
ATOM 684 O O . ILE A 1 95 ? -2.616 3.249 -5.641 1.00 91.81 95 ILE A O 1
ATOM 688 N N . HIS A 1 96 ? -4.390 2.078 -6.381 1.00 94.25 96 HIS A N 1
ATOM 689 C CA . HIS A 1 96 ? -5.418 3.006 -5.908 1.00 94.25 96 HIS A CA 1
ATOM 690 C C . HIS A 1 96 ? -6.356 2.401 -4.863 1.00 94.25 96 HIS A C 1
ATOM 692 O O . HIS A 1 96 ? -7.164 3.122 -4.278 1.00 94.25 96 HIS A O 1
ATOM 698 N N . ARG A 1 97 ? -6.290 1.083 -4.645 1.00 93.31 97 ARG A N 1
ATOM 699 C CA . ARG A 1 97 ? -7.258 0.345 -3.829 1.00 93.31 97 ARG A CA 1
ATOM 700 C C . ARG A 1 97 ? -6.596 -0.587 -2.821 1.00 93.31 97 ARG A C 1
ATOM 702 O O . ARG A 1 97 ? -5.458 -1.029 -3.007 1.00 93.31 97 ARG A O 1
ATOM 709 N N . TYR A 1 98 ? -7.309 -0.884 -1.734 1.00 94.19 98 TYR A N 1
ATOM 710 C CA . TYR A 1 98 ? -6.802 -1.779 -0.693 1.00 94.19 98 TYR A CA 1
ATOM 711 C C . TYR A 1 98 ? -6.640 -3.205 -1.204 1.00 94.19 98 TYR A C 1
ATOM 713 O O . TYR A 1 98 ? -5.701 -3.882 -0.802 1.00 94.19 98 TYR A O 1
ATOM 721 N N . ASP A 1 99 ? -7.534 -3.673 -2.072 1.00 91.94 99 ASP A N 1
ATOM 722 C CA . ASP A 1 99 ? -7.480 -5.021 -2.635 1.00 91.94 99 ASP A CA 1
ATOM 723 C C . ASP A 1 99 ? -6.252 -5.222 -3.525 1.00 91.94 99 ASP A C 1
ATOM 725 O O . ASP A 1 99 ? -5.584 -6.244 -3.392 1.00 91.94 99 ASP A O 1
ATOM 729 N N . GLN A 1 100 ? -5.886 -4.226 -4.336 1.00 92.69 100 GLN A N 1
ATOM 730 C CA . GLN A 1 100 ? -4.654 -4.258 -5.125 1.00 92.69 100 GLN A CA 1
ATOM 731 C C . GLN A 1 100 ? -3.419 -4.367 -4.230 1.00 92.69 100 GLN A C 1
ATOM 733 O O . GLN A 1 100 ? -2.584 -5.250 -4.413 1.00 92.69 100 GLN A O 1
ATOM 738 N N . LEU A 1 101 ? -3.327 -3.503 -3.214 1.00 92.81 101 LEU A N 1
ATOM 739 C CA . LEU A 1 101 ? -2.199 -3.503 -2.285 1.00 92.81 101 LEU A CA 1
ATOM 740 C C . LEU A 1 101 ? -2.150 -4.788 -1.441 1.00 92.81 101 LEU A C 1
ATOM 742 O O . LEU A 1 101 ? -1.073 -5.299 -1.144 1.00 92.81 101 LEU A O 1
ATOM 746 N N . ALA A 1 102 ? -3.311 -5.335 -1.080 1.00 94.25 102 ALA A N 1
ATOM 747 C CA . ALA A 1 102 ? -3.452 -6.600 -0.367 1.00 94.25 102 ALA A CA 1
ATOM 748 C C . ALA A 1 102 ? -3.132 -7.824 -1.237 1.00 94.25 102 ALA A C 1
ATOM 750 O O . ALA A 1 102 ? -2.801 -8.880 -0.698 1.00 94.25 102 ALA A O 1
ATOM 751 N N . ALA A 1 103 ? -3.273 -7.719 -2.556 1.00 92.44 103 ALA A N 1
ATOM 752 C CA . ALA A 1 103 ? -3.042 -8.810 -3.495 1.00 92.44 103 ALA A CA 1
ATOM 753 C C . ALA A 1 103 ? -1.584 -8.913 -3.960 1.00 92.44 103 ALA A C 1
ATOM 755 O O . ALA A 1 103 ? -1.247 -9.917 -4.581 1.00 92.44 103 ALA A O 1
ATOM 756 N N . LEU A 1 104 ? -0.726 -7.941 -3.623 1.00 88.12 104 LEU A N 1
ATOM 757 C CA . LEU A 1 104 ? 0.688 -7.995 -3.986 1.00 88.12 104 LEU A CA 1
ATOM 758 C C . LEU A 1 104 ? 1.376 -9.236 -3.396 1.00 88.12 104 LEU A C 1
ATOM 760 O O . LEU A 1 104 ? 1.277 -9.514 -2.193 1.00 88.12 104 LEU A O 1
ATOM 764 N N . ASP A 1 105 ? 2.104 -9.948 -4.250 1.00 88.75 105 ASP A N 1
ATOM 765 C CA . ASP A 1 105 ? 3.072 -10.966 -3.856 1.00 88.75 105 ASP A CA 1
ATOM 766 C C . ASP A 1 105 ? 4.438 -10.348 -3.497 1.00 88.75 105 ASP A C 1
ATOM 768 O O . ASP A 1 105 ? 4.648 -9.140 -3.595 1.00 88.75 105 ASP A O 1
ATOM 772 N N . GLU A 1 106 ? 5.385 -11.167 -3.038 1.00 89.06 106 GLU A N 1
ATOM 773 C CA . GLU A 1 106 ? 6.701 -10.689 -2.597 1.00 89.06 106 GLU A CA 1
ATOM 774 C C . GLU A 1 106 ? 7.501 -10.000 -3.718 1.00 89.06 106 GLU A C 1
ATOM 776 O O . GLU A 1 106 ? 8.173 -8.995 -3.472 1.00 89.06 106 GLU A O 1
ATOM 781 N N . ALA A 1 107 ? 7.396 -10.492 -4.956 1.00 88.25 107 ALA A N 1
ATOM 782 C CA . ALA A 1 107 ? 8.098 -9.920 -6.099 1.00 88.25 107 ALA A CA 1
ATOM 783 C C . ALA A 1 107 ? 7.484 -8.572 -6.504 1.00 88.25 107 ALA A C 1
ATOM 785 O O . ALA A 1 107 ? 8.202 -7.596 -6.725 1.00 88.25 107 ALA A O 1
ATOM 786 N N . GLN A 1 108 ? 6.155 -8.490 -6.535 1.00 88.69 108 GLN A N 1
ATOM 787 C CA . GLN A 1 108 ? 5.422 -7.257 -6.794 1.00 88.69 108 GLN A CA 1
ATOM 788 C C . GLN A 1 108 ? 5.665 -6.229 -5.688 1.00 88.69 108 GLN A C 1
ATOM 790 O O . GLN A 1 108 ? 5.896 -5.062 -5.992 1.00 88.69 108 GLN A O 1
ATOM 795 N N . VAL A 1 109 ? 5.694 -6.645 -4.416 1.00 92.31 109 VAL A N 1
ATOM 796 C CA . VAL A 1 109 ? 6.073 -5.769 -3.299 1.00 92.31 109 VAL A CA 1
ATOM 797 C C . VAL A 1 109 ? 7.467 -5.196 -3.522 1.00 92.31 109 VAL A C 1
ATOM 799 O O . VAL A 1 109 ? 7.635 -3.990 -3.379 1.00 92.31 109 VAL A O 1
ATOM 802 N N . ALA A 1 110 ? 8.451 -6.014 -3.906 1.00 90.69 110 ALA A N 1
ATOM 803 C CA . ALA A 1 110 ? 9.806 -5.535 -4.165 1.00 90.69 110 ALA A CA 1
ATOM 804 C C . ALA A 1 110 ? 9.857 -4.513 -5.314 1.00 90.69 110 ALA A C 1
ATOM 806 O O . ALA A 1 110 ? 10.540 -3.493 -5.199 1.00 90.69 110 ALA A O 1
ATOM 807 N N . THR A 1 111 ? 9.105 -4.742 -6.394 1.00 89.31 111 THR A N 1
ATOM 808 C CA . THR A 1 111 ? 9.044 -3.804 -7.522 1.00 89.31 111 THR A CA 1
ATOM 809 C C . THR A 1 111 ? 8.344 -2.498 -7.154 1.00 89.31 111 THR A C 1
ATOM 811 O O . THR A 1 111 ? 8.871 -1.420 -7.433 1.00 89.31 111 THR A O 1
ATOM 814 N N . VAL A 1 112 ? 7.194 -2.570 -6.479 1.00 90.81 112 VAL A N 1
ATOM 815 C CA . VAL A 1 112 ? 6.470 -1.379 -6.013 1.00 90.81 112 VAL A CA 1
ATOM 816 C C . VAL A 1 112 ? 7.344 -0.598 -5.035 1.00 90.81 112 VAL A C 1
ATOM 818 O O . VAL A 1 112 ? 7.496 0.611 -5.182 1.00 90.81 112 VAL A O 1
ATOM 821 N N . ASP A 1 113 ? 7.995 -1.278 -4.088 1.00 92.06 113 ASP A N 1
ATOM 822 C CA . ASP A 1 113 ? 8.887 -0.663 -3.103 1.00 92.06 113 ASP A CA 1
ATOM 823 C C . ASP A 1 113 ? 10.093 0.027 -3.759 1.00 92.06 113 ASP A C 1
ATOM 825 O O . ASP A 1 113 ? 10.474 1.130 -3.359 1.00 92.06 113 ASP A O 1
ATOM 829 N N . ALA A 1 114 ? 10.661 -0.556 -4.819 1.00 92.50 114 ALA A N 1
ATOM 830 C CA . ALA A 1 114 ? 11.707 0.089 -5.610 1.00 92.50 114 ALA A CA 1
ATOM 831 C C . ALA A 1 114 ? 11.218 1.393 -6.271 1.00 92.50 114 ALA A C 1
ATOM 833 O O . ALA A 1 114 ? 11.970 2.370 -6.324 1.00 92.50 114 ALA A O 1
ATOM 834 N N . GLY A 1 115 ? 9.951 1.438 -6.696 1.00 89.62 115 GLY A N 1
ATOM 835 C CA . GLY A 1 115 ? 9.282 2.622 -7.246 1.00 89.62 115 GLY A CA 1
ATOM 836 C C . GLY A 1 115 ? 8.863 3.677 -6.212 1.00 89.62 115 GLY A C 1
ATOM 837 O O . GLY A 1 115 ? 8.461 4.777 -6.588 1.00 89.62 115 GLY A O 1
ATOM 838 N N . MET A 1 116 ? 8.976 3.402 -4.907 1.00 89.31 116 MET A N 1
ATOM 839 C CA . MET A 1 116 ? 8.518 4.309 -3.841 1.00 89.31 116 MET A CA 1
ATOM 840 C C . MET A 1 116 ? 9.470 5.480 -3.536 1.00 89.31 116 MET A C 1
ATOM 842 O O . MET A 1 116 ? 9.138 6.358 -2.730 1.00 89.31 116 MET A O 1
ATOM 846 N N . GLY A 1 117 ? 10.666 5.515 -4.132 1.00 91.12 117 GLY A N 1
ATOM 847 C CA . GLY A 1 117 ? 11.644 6.586 -3.919 1.00 91.12 117 GLY A CA 1
ATOM 848 C C . GLY A 1 117 ? 12.020 6.749 -2.439 1.00 91.12 117 GLY A C 1
ATOM 849 O O . GLY A 1 117 ? 12.553 5.833 -1.817 1.00 91.12 117 GLY A O 1
ATOM 850 N N . THR A 1 118 ? 11.717 7.908 -1.841 1.00 91.12 118 THR A N 1
ATOM 851 C CA . THR A 1 118 ? 12.033 8.186 -0.422 1.00 91.12 118 THR A CA 1
ATOM 852 C C . THR A 1 118 ? 11.246 7.335 0.584 1.00 91.12 118 THR A C 1
ATOM 854 O O . THR A 1 118 ? 11.574 7.338 1.772 1.00 91.12 118 THR A O 1
ATOM 857 N N . PHE A 1 119 ? 10.184 6.658 0.143 1.00 91.50 119 PHE A N 1
ATOM 858 C CA . PHE A 1 119 ? 9.338 5.809 0.986 1.00 91.50 119 PHE A CA 1
ATOM 859 C C . PHE A 1 119 ? 9.687 4.321 0.872 1.00 91.50 119 PHE A C 1
ATOM 861 O O . PHE A 1 119 ? 8.997 3.491 1.459 1.00 91.50 119 PHE A O 1
ATOM 868 N N . ARG A 1 120 ? 10.755 3.986 0.144 1.00 91.19 120 ARG A N 1
ATOM 869 C CA . ARG A 1 120 ? 11.249 2.618 0.002 1.00 91.19 120 ARG A CA 1
ATOM 870 C C . ARG A 1 120 ? 11.520 1.965 1.367 1.00 91.19 120 ARG A C 1
ATOM 872 O O . ARG A 1 120 ? 12.002 2.606 2.303 1.00 91.19 120 ARG A O 1
ATOM 879 N N . GLY A 1 121 ? 11.195 0.685 1.476 1.00 91.44 121 GLY A N 1
ATOM 880 C CA . GLY A 1 121 ? 11.235 -0.146 2.673 1.00 91.44 121 GLY A CA 1
ATOM 881 C C . GLY A 1 121 ? 10.000 -0.026 3.568 1.00 91.44 121 GLY A C 1
ATOM 882 O O . GLY A 1 121 ? 9.830 -0.843 4.477 1.00 91.44 121 GLY A O 1
ATOM 883 N N . ARG A 1 122 ? 9.122 0.966 3.351 1.00 92.81 122 ARG A N 1
ATOM 884 C CA . ARG A 1 122 ? 7.959 1.181 4.229 1.00 92.81 122 ARG A CA 1
ATOM 885 C C . ARG A 1 122 ? 6.849 0.173 4.014 1.00 92.81 122 ARG A C 1
ATOM 887 O O . ARG A 1 122 ? 6.200 -0.182 4.989 1.00 92.81 122 ARG A O 1
ATOM 894 N N . ILE A 1 123 ? 6.687 -0.346 2.796 1.00 92.44 123 ILE A N 1
ATOM 895 C CA . ILE A 1 123 ? 5.657 -1.352 2.500 1.00 92.44 123 ILE A CA 1
ATOM 896 C C . ILE A 1 123 ? 5.795 -2.553 3.449 1.00 92.44 123 ILE A C 1
ATOM 898 O O . ILE A 1 123 ? 4.804 -3.019 4.012 1.00 92.44 123 ILE A O 1
ATOM 902 N N . LEU A 1 124 ? 7.035 -2.996 3.688 1.00 92.44 124 LEU A N 1
ATOM 903 C CA . LEU A 1 124 ? 7.358 -4.095 4.598 1.00 92.44 124 LEU A CA 1
ATOM 904 C C . LEU A 1 124 ? 7.439 -3.645 6.062 1.00 92.44 124 LEU A C 1
ATOM 906 O O . LEU A 1 124 ? 6.821 -4.261 6.929 1.00 92.44 124 LEU A O 1
ATOM 910 N N . LYS A 1 125 ? 8.182 -2.567 6.351 1.00 93.38 125 LYS A N 1
ATOM 911 C CA . LYS A 1 125 ? 8.424 -2.103 7.729 1.00 93.38 125 LYS A CA 1
ATOM 912 C C . LYS A 1 125 ? 7.136 -1.701 8.446 1.00 93.38 125 LYS A C 1
ATOM 914 O O . LYS A 1 125 ? 6.955 -2.042 9.612 1.00 93.38 125 LYS A O 1
ATOM 919 N N . ASP A 1 126 ? 6.266 -0.987 7.743 1.00 93.81 126 ASP A N 1
ATOM 920 C CA . ASP A 1 126 ? 4.992 -0.501 8.264 1.00 93.81 126 ASP A CA 1
ATOM 921 C C . ASP A 1 126 ? 3.847 -1.485 7.923 1.00 93.81 126 ASP A C 1
ATOM 923 O O . ASP A 1 126 ? 2.685 -1.206 8.201 1.00 93.81 126 ASP A O 1
ATOM 927 N N . GLN A 1 127 ? 4.156 -2.657 7.350 1.00 95.62 127 GLN A N 1
ATOM 928 C CA . GLN A 1 127 ? 3.208 -3.749 7.084 1.00 95.62 127 GLN A CA 1
ATOM 929 C C . GLN A 1 127 ? 1.976 -3.319 6.268 1.00 95.62 127 GLN A C 1
ATOM 931 O O . GLN A 1 127 ? 0.844 -3.707 6.569 1.00 95.62 127 GLN A O 1
ATOM 936 N N . TRP A 1 128 ? 2.172 -2.505 5.228 1.00 95.69 128 TRP A N 1
ATOM 937 C CA . TRP A 1 128 ? 1.065 -1.924 4.460 1.00 95.69 128 TRP A CA 1
ATOM 938 C C . TRP A 1 128 ? 0.187 -2.980 3.784 1.00 95.69 128 TRP A C 1
ATOM 940 O O . TRP A 1 128 ? -1.032 -2.837 3.786 1.00 95.69 128 TRP A O 1
ATOM 950 N N . VAL A 1 129 ? 0.781 -4.061 3.269 1.00 95.75 129 VAL A N 1
ATOM 951 C CA . VAL A 1 129 ? 0.044 -5.168 2.629 1.00 95.75 129 VAL A CA 1
ATOM 952 C C . VAL A 1 129 ? -0.895 -5.854 3.626 1.00 95.75 129 VAL A C 1
ATOM 954 O O . VAL A 1 129 ? -2.070 -6.062 3.333 1.00 95.75 129 VAL A O 1
ATOM 957 N N . ASP A 1 130 ? -0.414 -6.161 4.832 1.00 95.56 130 ASP A N 1
ATOM 958 C CA . ASP A 1 130 ? -1.221 -6.798 5.881 1.00 95.56 130 ASP A CA 1
ATOM 959 C C . ASP A 1 130 ? -2.369 -5.900 6.347 1.00 95.56 130 ASP A C 1
ATOM 961 O O . ASP A 1 130 ? -3.496 -6.360 6.516 1.00 95.56 130 ASP A O 1
ATOM 965 N N . GLN A 1 131 ? -2.095 -4.610 6.535 1.00 96.62 131 GLN A N 1
ATOM 966 C CA . GLN A 1 131 ? -3.111 -3.622 6.881 1.00 96.62 131 GLN A CA 1
ATOM 967 C C . GLN A 1 131 ? -4.181 -3.512 5.785 1.00 96.62 131 GLN A C 1
ATOM 969 O O . GLN A 1 131 ? -5.378 -3.577 6.076 1.00 96.62 131 GLN A O 1
ATOM 974 N N . ALA A 1 132 ? -3.755 -3.436 4.520 1.00 95.81 132 ALA A N 1
ATOM 975 C CA . ALA A 1 132 ? -4.646 -3.414 3.367 1.00 95.81 132 ALA A CA 1
ATOM 976 C C . ALA A 1 132 ? -5.529 -4.670 3.297 1.00 95.81 132 ALA A C 1
ATOM 978 O O . ALA A 1 132 ? -6.704 -4.561 2.963 1.00 95.81 132 ALA A O 1
ATOM 979 N N . ARG A 1 133 ? -5.028 -5.854 3.690 1.00 95.19 133 ARG A N 1
ATOM 980 C CA . ARG A 1 133 ? -5.831 -7.094 3.733 1.00 95.19 133 ARG A CA 1
ATOM 981 C C . ARG A 1 133 ? -7.018 -7.015 4.692 1.00 95.19 133 ARG A C 1
ATOM 983 O O . ARG A 1 133 ? -8.048 -7.618 4.396 1.00 95.19 133 ARG A O 1
ATOM 990 N N . HIS A 1 134 ? -6.893 -6.328 5.828 1.00 95.25 134 HIS A N 1
ATOM 991 C CA . HIS A 1 134 ? -8.028 -6.132 6.736 1.00 95.25 134 HIS A CA 1
ATOM 992 C C . HIS A 1 134 ? -9.013 -5.107 6.167 1.00 95.25 134 HIS A C 1
ATOM 994 O O . HIS A 1 134 ? -10.215 -5.366 6.130 1.00 95.25 134 HIS A O 1
ATOM 1000 N N . LEU A 1 135 ? -8.508 -3.983 5.649 1.00 93.56 135 LEU A N 1
ATOM 1001 C CA . LEU A 1 135 ? -9.340 -2.912 5.094 1.00 93.56 135 LEU A CA 1
ATOM 1002 C C . LEU A 1 135 ? -10.102 -3.349 3.834 1.00 93.56 135 LEU A C 1
ATOM 1004 O O . LEU A 1 135 ? -11.295 -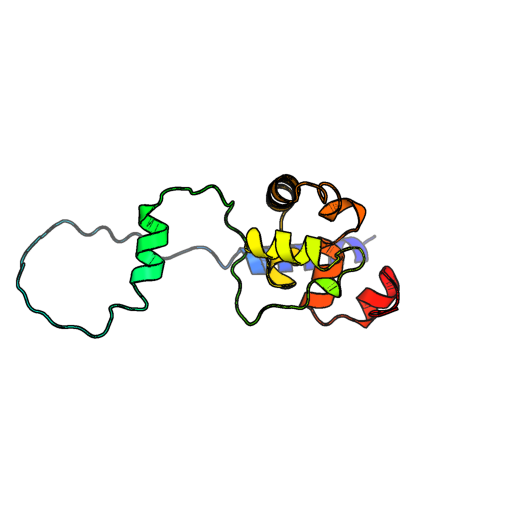3.085 3.730 1.00 93.56 135 LEU A O 1
ATOM 1008 N N . ALA A 1 136 ? -9.467 -4.109 2.939 1.00 92.75 136 ALA A N 1
ATOM 1009 C CA . ALA A 1 136 ? -10.100 -4.676 1.746 1.00 92.75 136 ALA A CA 1
ATOM 1010 C C . ALA A 1 136 ? -11.261 -5.629 2.080 1.00 92.75 136 ALA A C 1
ATOM 1012 O O . ALA A 1 136 ? -12.185 -5.788 1.288 1.00 92.75 136 ALA A O 1
ATOM 1013 N N . LYS A 1 137 ? -11.227 -6.264 3.259 1.00 92.62 137 LYS A N 1
ATOM 1014 C CA . LYS A 1 137 ? -12.294 -7.146 3.757 1.00 92.62 137 LYS A CA 1
ATOM 1015 C C . LYS A 1 137 ? -13.350 -6.409 4.586 1.00 92.62 137 LYS A C 1
ATOM 1017 O O . LYS A 1 137 ? -14.314 -7.039 5.010 1.00 92.62 137 LYS A O 1
ATOM 1022 N N . GLY A 1 138 ? -13.154 -5.120 4.873 1.00 91.69 138 GLY A N 1
ATOM 1023 C CA . GLY A 1 138 ? -13.966 -4.378 5.840 1.00 91.69 138 GLY A CA 1
ATOM 1024 C C . GLY A 1 138 ? -13.791 -4.855 7.290 1.00 91.69 138 GLY A C 1
ATOM 1025 O O . GLY A 1 138 ? -14.644 -4.589 8.133 1.00 91.69 138 GLY A O 1
ATOM 1026 N N . ASP A 1 139 ? -12.705 -5.569 7.599 1.00 93.19 139 ASP A N 1
ATOM 1027 C CA . ASP A 1 139 ? -12.421 -6.107 8.932 1.00 93.19 139 ASP A CA 1
ATOM 1028 C C . ASP A 1 139 ? -11.761 -5.049 9.828 1.00 93.19 139 ASP A C 1
ATOM 1030 O O . ASP A 1 139 ? -10.583 -5.123 10.184 1.00 93.19 139 ASP A O 1
ATOM 1034 N N . THR A 1 140 ? -12.535 -4.026 10.189 1.00 91.62 140 THR A N 1
ATOM 1035 C CA . THR A 1 140 ? -12.074 -2.970 11.098 1.00 91.62 140 THR A CA 1
ATOM 1036 C C . THR A 1 140 ? -11.724 -3.525 12.477 1.00 91.62 140 THR A C 1
ATOM 1038 O O . THR A 1 140 ? -10.734 -3.106 13.064 1.00 91.62 140 THR A O 1
ATOM 1041 N N . ALA A 1 141 ? -12.478 -4.500 12.990 1.00 93.12 141 ALA A N 1
ATOM 1042 C CA . ALA A 1 141 ? -12.213 -5.078 14.307 1.00 93.12 141 ALA A CA 1
ATOM 1043 C C . ALA A 1 141 ? -10.855 -5.798 14.357 1.00 93.12 141 ALA A C 1
ATOM 1045 O O . ALA A 1 141 ? -10.074 -5.578 15.285 1.00 93.12 141 ALA A O 1
ATOM 1046 N N . GLY A 1 142 ? -10.542 -6.620 13.349 1.00 93.38 142 GLY A N 1
ATOM 1047 C CA . GLY A 1 142 ? -9.243 -7.280 13.235 1.00 93.38 142 GLY A CA 1
ATOM 1048 C C . GLY A 1 142 ? -8.105 -6.296 12.977 1.00 93.38 142 GLY A C 1
ATOM 1049 O O . GLY A 1 142 ? -7.028 -6.442 13.559 1.00 93.38 142 GLY A O 1
ATOM 1050 N N . PHE A 1 143 ? -8.358 -5.250 12.181 1.00 93.69 143 PHE A N 1
ATOM 1051 C CA . PHE A 1 143 ? -7.404 -4.161 11.998 1.00 93.69 143 PHE A CA 1
ATOM 1052 C C . PHE A 1 143 ? -7.065 -3.492 13.334 1.00 93.69 143 PHE A C 1
ATOM 1054 O O . PHE A 1 143 ? -5.896 -3.402 13.701 1.00 93.69 143 PHE A O 1
ATOM 1061 N N . GLU A 1 144 ? -8.072 -3.060 14.092 1.00 93.56 144 GLU A N 1
ATOM 1062 C CA . GLU A 1 144 ? -7.859 -2.332 15.342 1.00 93.56 144 GLU A CA 1
ATOM 1063 C C . GLU A 1 144 ? -7.228 -3.201 16.428 1.00 93.56 144 GLU A C 1
ATOM 1065 O O . GLU A 1 144 ? -6.388 -2.716 17.187 1.00 93.56 144 GLU A O 1
ATOM 1070 N N . ALA A 1 145 ? -7.566 -4.491 16.467 1.00 94.12 145 ALA A N 1
ATOM 1071 C CA . ALA A 1 145 ? -6.951 -5.444 17.382 1.00 94.12 145 ALA A CA 1
ATOM 1072 C C . ALA A 1 145 ? -5.439 -5.606 17.145 1.00 94.12 145 ALA A C 1
ATOM 1074 O O . ALA A 1 145 ? -4.691 -5.787 18.106 1.00 94.12 145 ALA A O 1
ATOM 1075 N N . LYS A 1 146 ? -4.977 -5.541 15.886 1.00 93.19 146 LYS A N 1
ATOM 1076 C CA . LYS A 1 146 ? -3.563 -5.746 15.523 1.00 93.19 146 LYS A CA 1
ATOM 1077 C C . LYS A 1 146 ? -2.767 -4.440 15.419 1.00 93.19 146 LYS A C 1
ATOM 1079 O O . LYS A 1 146 ? -1.604 -4.408 15.811 1.00 93.19 146 LYS A O 1
ATOM 1084 N N . PHE A 1 147 ? -3.375 -3.372 14.906 1.00 91.94 147 PHE A N 1
ATOM 1085 C CA . PHE A 1 147 ? -2.695 -2.124 14.530 1.00 91.94 147 PHE A CA 1
ATOM 1086 C C . PHE A 1 147 ? -3.162 -0.894 15.327 1.00 91.94 147 PHE A C 1
ATOM 1088 O O . PHE A 1 147 ? -2.555 0.177 15.231 1.00 91.94 147 PHE A O 1
ATOM 1095 N N . GLY A 1 148 ? -4.209 -1.030 16.144 1.00 90.81 148 GLY A N 1
ATOM 1096 C CA . GLY A 1 148 ? -4.821 0.062 16.901 1.00 90.81 148 GLY A CA 1
ATOM 1097 C C . GLY A 1 148 ? -5.884 0.832 16.112 1.00 90.81 148 GLY A C 1
ATOM 1098 O O . GLY A 1 148 ? -6.110 0.583 14.931 1.00 90.81 148 GLY A O 1
ATOM 1099 N N . LYS A 1 149 ? -6.537 1.790 16.782 1.00 87.62 149 LYS A N 1
ATOM 1100 C CA . LYS A 1 149 ? -7.692 2.529 16.242 1.00 87.62 149 LYS A CA 1
ATOM 1101 C C . LYS A 1 149 ? -7.399 3.220 14.906 1.00 87.62 149 LYS A C 1
ATOM 1103 O O . LYS A 1 149 ? -6.318 3.800 14.725 1.00 87.62 149 LYS A O 1
ATOM 1108 N N . LEU A 1 150 ? -8.383 3.181 14.006 1.00 82.62 150 LEU A N 1
ATOM 1109 C CA . LEU A 1 150 ? -8.395 3.976 12.776 1.00 82.62 150 LEU A CA 1
ATOM 1110 C C . LEU A 1 150 ? -8.648 5.454 13.116 1.00 82.62 150 LEU A C 1
ATOM 1112 O O . LEU A 1 150 ? -9.510 5.767 13.934 1.00 82.62 150 LEU A O 1
ATOM 1116 N N . GLY A 1 151 ? -7.890 6.364 12.499 1.00 70.62 151 GLY A N 1
ATOM 1117 C CA . GLY A 1 151 ? -8.090 7.813 12.658 1.00 70.62 151 GLY A CA 1
ATOM 1118 C C . GLY A 1 151 ? -7.671 8.419 14.007 1.00 70.62 151 GLY A C 1
ATOM 1119 O O . GLY A 1 151 ? -8.183 9.478 14.364 1.00 70.62 151 GLY A O 1
ATOM 1120 N N . GLY A 1 152 ? -6.783 7.752 14.754 1.00 55.47 152 GLY A N 1
ATOM 1121 C CA . GLY A 1 152 ? -6.176 8.271 15.990 1.00 55.47 152 GLY A CA 1
ATOM 1122 C C . GLY A 1 152 ? -4.895 9.062 15.766 1.00 55.47 152 GLY A C 1
ATOM 1123 O O . GLY A 1 152 ? -4.136 8.693 14.840 1.00 55.47 152 GLY A O 1
#

Foldseek 3Di:
DVVVVVVVVVVVVVVCVVVVPDDDDDDDDDDDDDDDDDDDDDDDPPPVVVVVVVVVPVPCPVQDPFPDDDDDFDPLCLQPPCDPLQQVQCVVSVHRALVRLLPDDPVNLQSSLVSSVVCRPCCPVS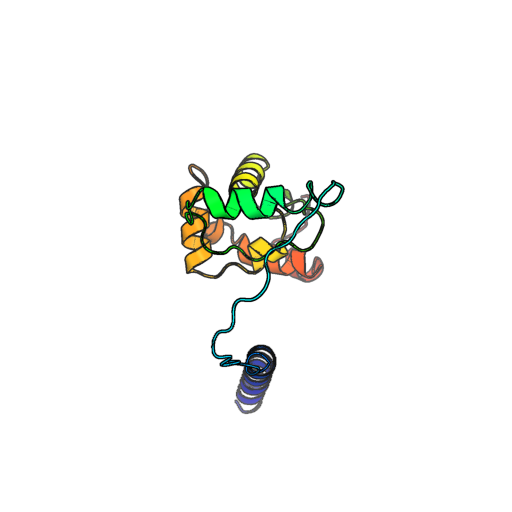VSNVLSVCVVVVNQVVNCVVPNHGPD

Secondary structure (DSSP, 8-state):
-HHHHHHHHHHHHHHHHHHTT----------------------S-TTHHHHHHHHHHH----S--PPP--SSPP-GGGSTT--HHHHHHHHHTT--SHHHHHH--HHHHHHHHHHTGGGTTHHHHTTHHHHHHHHHTT-HHHHHHHH--TT-

Organism: NCBI:txid2529389

pLDDT: mean 73.87, std 20.3, range [36.84, 96.62]

Sequence (152 aa):
MLLIVFITLVVAAAFLFLFRRRDTGSTTDTTPLGSDAEGHGAVDGAAAAIEDVVDQFLGVDSHPALPEATGPADPLTQIKGLGPKAQAQLNTLGIHRYDQLAALDEAQVATVDAGMGTFRGRILKDQWVDQARHLAKGDTAGFEAKFGKLGG